Protein AF-A0A519D6L0-F1 (afdb_monomer_lite)

Sequence (117 aa):
MSERLSVPPSFSKSAEKLGWSVLNYRIQANSIQLIQDDYRITFWMDEDDQKMWDLHRYSSEGWHLVHRMFHPGTSRLDWVLKTSHQVMKTLSGENDTSANNKAPVKSASKRRAKKSR

Structure (mmCIF, N/CA/C/O backbone):
data_AF-A0A519D6L0-F1
#
_entry.id   AF-A0A519D6L0-F1
#
loop_
_atom_site.group_PDB
_atom_site.id
_atom_site.type_symbol
_atom_site.label_atom_id
_atom_site.label_alt_id
_atom_site.label_comp_id
_atom_site.label_asym_id
_atom_site.label_entity_id
_atom_site.label_seq_id
_atom_site.pdbx_PDB_ins_code
_atom_site.Cartn_x
_atom_site.Cartn_y
_atom_site.Cartn_z
_atom_site.occupancy
_atom_site.B_iso_or_equiv
_atom_site.auth_seq_id
_atom_site.auth_comp_id
_atom_site.auth_asym_id
_atom_site.auth_atom_id
_atom_site.pdbx_PDB_model_num
ATOM 1 N N . MET A 1 1 ? 19.180 -5.974 -13.803 1.00 38.56 1 MET A N 1
ATOM 2 C CA . MET A 1 1 ? 19.497 -5.947 -12.360 1.00 38.56 1 MET A CA 1
ATOM 3 C C . MET A 1 1 ? 18.190 -5.666 -11.649 1.00 38.56 1 MET A C 1
ATOM 5 O O . MET A 1 1 ? 17.681 -4.570 -11.811 1.00 38.56 1 MET A O 1
ATOM 9 N N . SER A 1 2 ? 17.593 -6.651 -10.980 1.00 43.41 2 SER A N 1
ATOM 10 C CA . SER A 1 2 ? 16.327 -6.452 -10.268 1.00 43.41 2 SER A CA 1
ATOM 11 C C . SER A 1 2 ? 16.579 -5.492 -9.108 1.00 43.41 2 SER A C 1
ATOM 13 O O . SER A 1 2 ? 17.262 -5.867 -8.152 1.00 43.41 2 SER A O 1
ATOM 15 N N . GLU A 1 3 ? 16.104 -4.246 -9.206 1.00 51.22 3 GLU A N 1
ATOM 16 C CA . GLU A 1 3 ? 16.047 -3.352 -8.051 1.00 51.22 3 GLU A CA 1
ATOM 17 C C . GLU A 1 3 ? 15.276 -4.099 -6.964 1.00 51.22 3 GLU A C 1
ATOM 19 O O . GLU A 1 3 ? 14.068 -4.308 -7.069 1.00 51.22 3 GLU A O 1
ATOM 24 N N . ARG A 1 4 ? 15.985 -4.573 -5.935 1.00 55.78 4 ARG A N 1
ATOM 25 C CA . ARG A 1 4 ? 15.336 -5.161 -4.770 1.00 55.78 4 ARG A CA 1
ATOM 26 C C . ARG A 1 4 ? 14.409 -4.089 -4.221 1.00 55.78 4 ARG A C 1
ATOM 28 O O . ARG A 1 4 ? 14.880 -3.043 -3.767 1.00 55.78 4 ARG A O 1
ATOM 35 N N . LEU A 1 5 ? 13.109 -4.369 -4.270 1.00 60.69 5 LEU A N 1
ATOM 36 C CA . LEU A 1 5 ? 12.100 -3.644 -3.518 1.00 60.69 5 LEU A CA 1
ATOM 37 C C . LEU A 1 5 ? 12.622 -3.527 -2.088 1.00 60.69 5 LEU A C 1
ATOM 39 O O . LEU A 1 5 ? 12.748 -4.513 -1.364 1.00 60.69 5 LEU A O 1
ATOM 43 N N . SER A 1 6 ? 13.045 -2.322 -1.732 1.00 59.91 6 SER A N 1
ATOM 44 C CA . SER A 1 6 ? 13.640 -2.016 -0.445 1.00 59.91 6 SER A CA 1
ATOM 45 C C . SER A 1 6 ? 12.821 -0.909 0.175 1.00 59.91 6 SER A C 1
ATOM 47 O O . SER A 1 6 ? 12.512 0.098 -0.462 1.00 59.91 6 SER A O 1
ATOM 49 N N . VAL A 1 7 ? 12.435 -1.128 1.426 1.00 64.12 7 VAL A N 1
ATOM 50 C CA . VAL A 1 7 ? 11.805 -0.096 2.234 1.00 64.12 7 VAL A CA 1
ATOM 51 C C . VAL A 1 7 ? 12.890 0.913 2.597 1.00 64.12 7 VAL A C 1
ATOM 53 O O . VAL A 1 7 ? 13.863 0.534 3.255 1.00 64.12 7 VAL A O 1
ATOM 56 N N . PRO A 1 8 ? 12.774 2.191 2.209 1.00 64.06 8 PRO A N 1
ATOM 57 C CA . PRO A 1 8 ? 13.704 3.206 2.660 1.00 64.06 8 PRO A CA 1
ATOM 58 C C . PRO A 1 8 ? 13.634 3.332 4.188 1.00 64.06 8 PRO A C 1
ATOM 60 O O . PRO A 1 8 ? 12.535 3.341 4.745 1.00 64.06 8 PRO A O 1
ATOM 63 N N . PRO A 1 9 ? 14.767 3.508 4.887 1.00 64.69 9 PRO A N 1
ATOM 64 C CA . PRO A 1 9 ? 14.793 3.628 6.348 1.00 64.69 9 PRO A CA 1
ATOM 65 C C . PRO A 1 9 ? 13.895 4.740 6.915 1.00 64.69 9 PRO A C 1
ATOM 67 O O . PRO A 1 9 ? 13.464 4.673 8.065 1.00 64.69 9 PRO A O 1
ATOM 70 N N . SER A 1 10 ? 13.606 5.774 6.118 1.00 66.75 10 SER A N 1
ATOM 71 C CA . SER A 1 10 ? 12.664 6.840 6.472 1.00 66.75 10 SER A CA 1
ATOM 72 C C . SER A 1 10 ? 11.231 6.331 6.635 1.00 66.75 10 SER A C 1
ATOM 74 O O . SER A 1 10 ? 10.537 6.777 7.543 1.00 66.75 10 SER A O 1
ATOM 76 N N . PHE A 1 11 ? 10.809 5.366 5.815 1.00 71.00 11 PHE A N 1
ATOM 77 C CA . PHE A 1 11 ? 9.463 4.804 5.867 1.00 71.00 11 PHE A CA 1
ATOM 78 C C . PHE A 1 11 ? 9.242 3.981 7.132 1.00 71.00 11 PHE A C 1
ATOM 80 O O . PHE A 1 11 ? 8.219 4.150 7.784 1.00 71.00 11 PHE A O 1
ATOM 87 N N . SER A 1 12 ? 10.221 3.165 7.536 1.00 71.38 12 SER A N 1
ATOM 88 C CA . SER A 1 12 ? 10.146 2.407 8.790 1.00 71.38 12 SER A CA 1
ATOM 89 C C . SER A 1 12 ? 9.926 3.330 9.990 1.00 71.38 12 SER A C 1
ATOM 91 O O . SER A 1 12 ? 9.030 3.093 10.790 1.00 71.38 12 SER A O 1
ATOM 93 N N . LYS A 1 13 ? 10.651 4.454 10.061 1.00 74.00 13 LYS A N 1
ATOM 94 C CA . LYS A 1 13 ? 10.470 5.450 11.133 1.00 74.00 13 LYS A CA 1
ATOM 95 C C . LYS A 1 13 ? 9.088 6.106 11.110 1.00 74.00 13 LYS A C 1
ATOM 97 O O . LYS A 1 13 ? 8.527 6.403 12.162 1.00 74.00 13 LYS A O 1
ATOM 102 N N . SER A 1 14 ? 8.549 6.387 9.927 1.00 74.62 14 SER A N 1
ATOM 103 C CA . SER A 1 14 ? 7.206 6.962 9.791 1.00 74.62 14 SER A CA 1
ATOM 104 C C . SER A 1 14 ? 6.107 5.956 10.111 1.00 74.62 14 SER A C 1
ATOM 106 O O . SER A 1 14 ? 5.088 6.345 10.677 1.00 74.62 14 SER A O 1
ATOM 108 N N . ALA A 1 15 ? 6.328 4.679 9.800 1.00 74.88 15 ALA A N 1
ATOM 109 C CA . ALA A 1 15 ? 5.452 3.580 10.173 1.00 74.88 15 ALA A CA 1
ATOM 110 C C . ALA A 1 15 ? 5.352 3.495 11.705 1.00 74.88 15 ALA A C 1
ATOM 112 O O . ALA A 1 15 ? 4.249 3.615 12.232 1.00 74.88 15 ALA A O 1
ATOM 113 N N . GLU A 1 16 ? 6.485 3.463 12.421 1.00 77.69 16 GLU A N 1
ATOM 114 C CA . GLU A 1 16 ? 6.511 3.444 13.898 1.00 77.69 16 GLU A CA 1
ATOM 115 C C . GLU A 1 16 ? 5.759 4.628 14.508 1.00 77.69 16 GLU A C 1
ATOM 117 O O . GLU A 1 16 ? 4.958 4.454 15.425 1.00 77.69 16 GLU A O 1
ATOM 122 N N . LYS A 1 17 ? 5.957 5.838 13.969 1.00 77.12 17 LYS A N 1
ATOM 123 C CA . LYS A 1 17 ? 5.250 7.046 14.434 1.00 77.12 17 LYS A CA 1
ATOM 124 C C . LYS A 1 17 ? 3.735 6.967 14.278 1.00 77.12 17 LYS A C 1
ATOM 126 O O . LYS A 1 17 ? 3.020 7.620 15.031 1.00 77.12 17 LYS A O 1
ATOM 131 N N . LEU A 1 18 ? 3.258 6.233 13.279 1.00 72.69 18 LEU A N 1
ATOM 132 C CA . LEU A 1 18 ? 1.836 6.030 13.009 1.00 72.69 18 LEU A CA 1
ATOM 133 C C . LEU A 1 18 ? 1.297 4.762 13.681 1.00 72.69 18 LEU A C 1
ATOM 135 O O . LEU A 1 18 ? 0.187 4.343 13.372 1.00 72.69 18 LEU A O 1
ATOM 139 N N . GLY A 1 19 ? 2.069 4.161 14.591 1.00 72.69 19 GLY A N 1
ATOM 140 C CA . GLY A 1 19 ? 1.673 2.974 15.342 1.00 72.69 19 GLY A CA 1
ATOM 141 C C . GLY A 1 19 ? 1.935 1.657 14.617 1.00 72.69 19 GLY A C 1
ATOM 142 O O . GLY A 1 19 ? 1.586 0.611 15.156 1.00 72.69 19 GLY A O 1
ATOM 143 N N . TRP A 1 20 ? 2.568 1.679 13.441 1.00 74.88 20 TRP A N 1
ATOM 144 C CA . TRP A 1 20 ? 2.930 0.472 12.705 1.00 74.88 20 TRP A CA 1
ATOM 145 C C . TRP A 1 20 ? 4.235 -0.126 13.202 1.00 74.88 20 TRP A C 1
ATOM 147 O O . TRP A 1 20 ? 5.282 0.518 13.196 1.00 74.88 20 TRP A O 1
ATOM 157 N N . SER A 1 21 ? 4.187 -1.400 13.588 1.00 70.81 21 SER A N 1
ATOM 158 C CA . SER A 1 21 ? 5.383 -2.122 14.008 1.00 70.81 21 SER A CA 1
ATOM 159 C C . SER A 1 21 ? 6.242 -2.502 12.803 1.00 70.81 21 SER A C 1
ATOM 161 O O . SER A 1 21 ? 5.824 -3.260 11.926 1.00 70.81 21 SER A O 1
ATOM 163 N N . VAL A 1 22 ? 7.489 -2.028 12.792 1.00 63.28 22 VAL A N 1
ATOM 164 C CA . VAL A 1 22 ? 8.509 -2.363 11.777 1.00 63.28 22 VAL A CA 1
ATOM 165 C C . VAL A 1 22 ? 8.892 -3.846 11.822 1.00 63.28 22 VAL A C 1
ATOM 167 O O . VAL A 1 22 ? 9.441 -4.379 10.865 1.00 63.28 22 VAL A O 1
ATOM 170 N N . LEU A 1 23 ? 8.544 -4.566 12.889 1.00 62.62 23 LEU A N 1
ATOM 171 C CA . LEU A 1 23 ? 8.728 -6.018 12.954 1.00 62.62 23 LEU A CA 1
ATOM 172 C C . LEU A 1 23 ? 7.766 -6.785 12.032 1.00 62.62 23 LEU A C 1
ATOM 1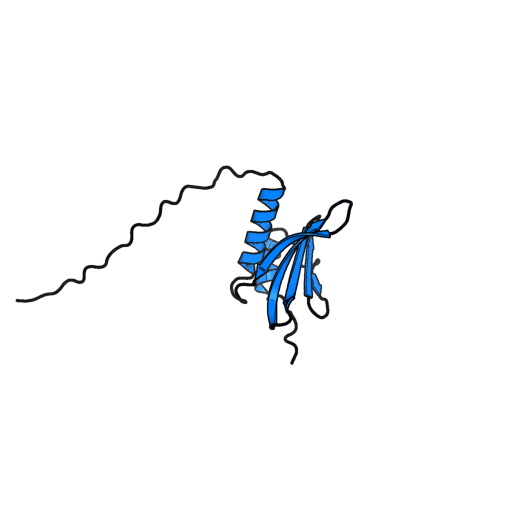74 O O . LEU A 1 23 ? 7.987 -7.963 11.768 1.00 62.62 23 LEU A O 1
ATOM 178 N N . ASN A 1 24 ? 6.738 -6.122 11.495 1.00 72.75 24 ASN A N 1
ATOM 179 C CA . ASN A 1 24 ? 5.732 -6.756 10.649 1.00 72.75 24 ASN A CA 1
ATOM 180 C C . ASN A 1 24 ? 6.010 -6.628 9.142 1.00 72.75 24 ASN A C 1
ATOM 182 O O . ASN A 1 24 ? 5.127 -6.932 8.331 1.00 72.75 24 ASN A O 1
ATOM 186 N N . TYR A 1 25 ? 7.212 -6.195 8.741 1.00 75.69 25 TYR A N 1
ATOM 187 C CA . TYR A 1 25 ? 7.601 -6.261 7.334 1.00 75.69 25 TYR A CA 1
ATOM 188 C C . TYR A 1 25 ? 7.839 -7.708 6.903 1.00 75.69 25 TYR A C 1
ATOM 190 O O . TYR A 1 25 ? 8.669 -8.420 7.466 1.00 75.69 25 TYR A O 1
ATOM 198 N N . ARG A 1 26 ? 7.163 -8.127 5.835 1.00 77.69 26 ARG A N 1
ATOM 199 C CA . ARG A 1 26 ? 7.451 -9.363 5.107 1.00 77.69 26 ARG A CA 1
ATOM 200 C C . ARG A 1 26 ? 7.981 -9.012 3.727 1.00 77.69 26 ARG A C 1
ATOM 202 O O . ARG A 1 26 ? 7.279 -8.398 2.929 1.00 77.69 26 ARG A O 1
ATOM 209 N N . ILE A 1 27 ? 9.217 -9.410 3.449 1.00 77.75 27 ILE A N 1
ATOM 210 C CA . ILE A 1 27 ? 9.847 -9.224 2.141 1.00 77.75 27 ILE A CA 1
ATOM 211 C C . ILE A 1 27 ? 9.602 -10.492 1.319 1.00 77.75 27 ILE A C 1
ATOM 213 O O . ILE A 1 27 ? 9.999 -11.584 1.720 1.00 77.75 27 ILE A O 1
ATOM 217 N N . GLN A 1 28 ? 8.935 -10.344 0.181 1.00 75.81 28 GLN A N 1
ATOM 218 C CA . GLN A 1 28 ? 8.764 -11.375 -0.839 1.00 75.81 28 GLN A CA 1
ATOM 219 C C . GLN A 1 28 ? 9.605 -11.029 -2.075 1.00 75.81 28 GLN A C 1
ATOM 221 O O . GLN A 1 28 ? 10.154 -9.935 -2.175 1.00 75.81 28 GLN A O 1
ATOM 226 N N . ALA A 1 29 ? 9.701 -11.957 -3.032 1.00 71.88 29 ALA A N 1
ATOM 227 C CA . ALA A 1 29 ? 10.528 -11.782 -4.230 1.00 71.88 29 ALA A CA 1
ATOM 228 C C . ALA A 1 29 ? 10.209 -10.483 -4.999 1.00 71.88 29 ALA A C 1
ATOM 230 O O . ALA A 1 29 ? 11.130 -9.761 -5.370 1.00 71.88 29 ALA A O 1
ATOM 231 N N . ASN A 1 30 ? 8.918 -10.159 -5.147 1.00 76.12 30 ASN A N 1
ATOM 232 C CA . ASN A 1 30 ? 8.429 -9.010 -5.922 1.00 76.12 30 ASN A CA 1
ATOM 233 C C . ASN A 1 30 ? 7.495 -8.096 -5.116 1.00 76.12 30 ASN A C 1
ATOM 235 O O . ASN A 1 30 ? 6.789 -7.266 -5.688 1.00 76.12 30 ASN A O 1
ATOM 239 N N . SER A 1 31 ? 7.443 -8.258 -3.792 1.00 81.56 31 SER A N 1
ATOM 240 C CA . SER A 1 31 ? 6.622 -7.391 -2.955 1.00 81.56 31 SER A CA 1
ATOM 241 C C . SER A 1 31 ? 7.188 -7.218 -1.554 1.00 81.56 31 SER A C 1
ATOM 243 O O . SER A 1 31 ? 7.894 -8.080 -1.036 1.00 81.56 31 SER A O 1
ATOM 245 N N . ILE A 1 32 ? 6.863 -6.098 -0.922 1.00 83.69 32 ILE A N 1
ATOM 246 C CA . ILE A 1 32 ? 7.057 -5.892 0.508 1.00 83.69 32 ILE A CA 1
ATOM 247 C C . ILE A 1 32 ? 5.688 -5.694 1.131 1.00 83.69 32 ILE A C 1
ATOM 249 O O . ILE A 1 32 ? 4.917 -4.851 0.686 1.00 83.69 32 ILE A O 1
ATOM 253 N N . GLN A 1 33 ? 5.395 -6.437 2.184 1.00 86.69 33 GLN A N 1
ATOM 254 C CA . GLN A 1 33 ? 4.138 -6.335 2.906 1.00 86.69 33 GLN A CA 1
ATOM 255 C C . GLN A 1 33 ? 4.394 -5.790 4.301 1.00 86.69 33 GLN A C 1
ATOM 257 O O . GLN A 1 33 ? 5.332 -6.214 4.965 1.00 86.69 33 GLN A O 1
ATOM 262 N N . LEU A 1 34 ? 3.542 -4.880 4.748 1.00 85.94 34 LEU A N 1
ATOM 263 C CA . LEU A 1 34 ? 3.462 -4.413 6.119 1.00 85.94 34 LEU A CA 1
ATOM 264 C C . LEU A 1 34 ? 2.069 -4.771 6.634 1.00 85.94 34 LEU A C 1
ATOM 266 O O . LEU A 1 34 ? 1.072 -4.300 6.091 1.00 85.94 34 LEU A O 1
ATOM 270 N N . ILE A 1 35 ? 2.008 -5.646 7.634 1.00 85.75 35 ILE A N 1
ATOM 271 C CA . ILE A 1 35 ? 0.750 -6.173 8.176 1.00 85.75 35 ILE A CA 1
ATOM 272 C C . ILE A 1 35 ? 0.564 -5.645 9.596 1.00 85.75 35 ILE A C 1
ATOM 274 O O . ILE A 1 35 ? 1.492 -5.681 10.399 1.00 85.75 35 ILE A O 1
ATOM 278 N N . GLN A 1 36 ? -0.626 -5.174 9.928 1.00 82.94 36 GLN A N 1
ATOM 279 C CA . GLN A 1 36 ? -0.978 -4.799 11.289 1.00 82.94 36 GLN A CA 1
ATOM 280 C C . GLN A 1 36 ? -2.473 -4.972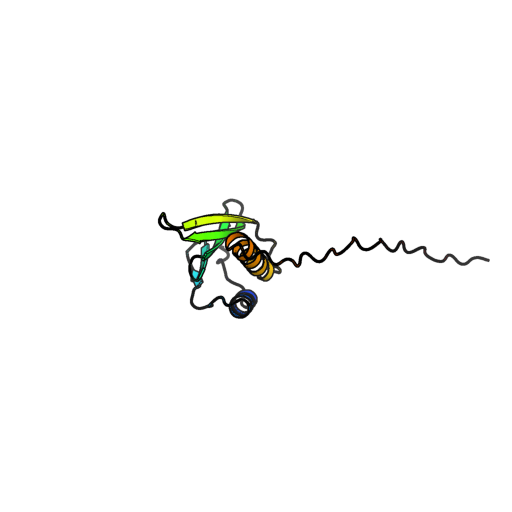 11.497 1.00 82.94 36 GLN A C 1
ATOM 282 O O . GLN A 1 36 ? -3.259 -4.455 10.707 1.00 82.94 36 GLN A O 1
ATOM 287 N N . ASP A 1 37 ? -2.837 -5.663 12.576 1.00 84.50 37 ASP A N 1
ATOM 288 C CA . ASP A 1 37 ? -4.223 -5.968 12.922 1.00 84.50 37 ASP A CA 1
ATOM 289 C C . ASP A 1 37 ? -4.961 -6.551 11.701 1.00 84.50 37 ASP A C 1
ATOM 291 O O . ASP A 1 37 ? -4.483 -7.503 11.077 1.00 84.50 37 ASP A O 1
ATOM 295 N N . ASP A 1 38 ? -6.072 -5.929 11.309 1.00 88.69 38 ASP A N 1
ATOM 296 C CA . ASP A 1 38 ? -6.874 -6.322 10.153 1.00 88.69 38 ASP A CA 1
ATOM 297 C C . ASP A 1 38 ? -6.436 -5.635 8.851 1.00 88.69 38 ASP A C 1
ATOM 299 O O . ASP A 1 38 ? -7.173 -5.661 7.869 1.00 88.69 38 ASP A O 1
ATOM 303 N N . TYR A 1 39 ? -5.269 -4.992 8.795 1.00 88.81 39 TYR A N 1
ATOM 304 C CA . TYR A 1 39 ? -4.818 -4.237 7.626 1.00 88.81 39 TYR A CA 1
ATOM 305 C C . TYR A 1 39 ? -3.467 -4.714 7.094 1.00 88.81 39 TYR A C 1
ATOM 307 O O . TYR A 1 39 ? -2.563 -5.119 7.825 1.00 88.81 39 TYR A O 1
ATOM 315 N N . ARG A 1 40 ? -3.311 -4.644 5.771 1.00 89.75 40 ARG A N 1
ATOM 316 C CA . ARG A 1 40 ? -2.064 -4.992 5.084 1.00 89.75 40 ARG A CA 1
ATOM 317 C C . ARG A 1 40 ? -1.769 -4.018 3.959 1.00 89.75 40 ARG A C 1
ATOM 319 O O . ARG A 1 40 ? -2.516 -3.944 2.988 1.00 89.75 40 ARG A O 1
ATOM 326 N N . ILE A 1 41 ? -0.623 -3.359 4.040 1.00 88.31 41 ILE A N 1
ATOM 327 C CA . ILE A 1 41 ? -0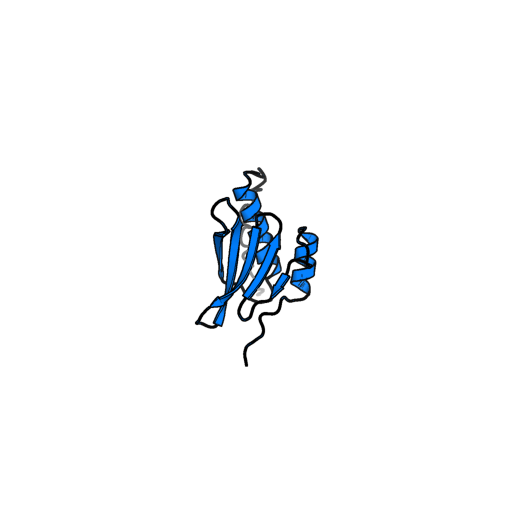.064 -2.547 2.961 1.00 88.31 41 ILE A CA 1
ATOM 328 C C . ILE A 1 41 ? 0.903 -3.423 2.167 1.00 88.31 41 ILE A C 1
ATOM 330 O O . ILE A 1 41 ? 1.787 -4.045 2.746 1.00 88.31 41 ILE A O 1
ATOM 334 N N . THR A 1 42 ? 0.738 -3.507 0.852 1.00 88.25 42 THR A N 1
ATOM 335 C CA . THR A 1 42 ? 1.620 -4.271 -0.042 1.00 88.25 42 THR A CA 1
ATOM 336 C C . THR A 1 42 ? 2.233 -3.337 -1.066 1.00 88.25 42 THR A C 1
ATOM 338 O O . THR A 1 42 ? 1.509 -2.738 -1.846 1.00 88.25 42 THR A O 1
ATOM 341 N N . PHE A 1 43 ? 3.554 -3.239 -1.081 1.00 84.94 43 PHE A N 1
ATOM 342 C CA . PHE A 1 43 ? 4.345 -2.583 -2.114 1.00 84.94 43 PHE A CA 1
ATOM 343 C C . PHE A 1 43 ? 4.763 -3.624 -3.135 1.00 84.94 43 PHE A C 1
ATOM 345 O O . PHE A 1 43 ? 5.307 -4.653 -2.749 1.00 84.94 43 PHE A O 1
ATOM 352 N N . TRP A 1 44 ? 4.539 -3.374 -4.413 1.00 86.31 44 TRP A N 1
ATOM 353 C CA . TRP A 1 44 ? 4.903 -4.296 -5.486 1.00 86.31 44 TRP A CA 1
ATOM 354 C C . TRP A 1 44 ? 5.294 -3.506 -6.738 1.00 86.31 44 TRP A C 1
ATOM 356 O O . TRP A 1 44 ? 5.078 -2.295 -6.788 1.00 86.31 44 TRP A O 1
ATOM 366 N N . MET A 1 45 ? 5.935 -4.155 -7.706 1.00 83.88 45 MET A N 1
ATOM 367 C CA . MET A 1 45 ? 6.167 -3.572 -9.033 1.00 83.88 45 MET A CA 1
ATOM 368 C C . MET A 1 45 ? 5.291 -4.291 -10.048 1.00 83.88 45 MET A C 1
ATOM 370 O O . MET A 1 45 ? 5.180 -5.517 -9.972 1.00 83.88 45 MET A O 1
ATOM 374 N N . ASP A 1 46 ? 4.651 -3.540 -10.938 1.00 85.31 46 ASP A N 1
ATOM 375 C CA . ASP A 1 46 ? 3.902 -4.115 -12.051 1.00 85.31 46 ASP A CA 1
ATOM 376 C C . ASP A 1 46 ? 4.817 -4.531 -13.215 1.00 85.31 46 ASP A C 1
ATOM 378 O O . ASP A 1 46 ? 6.044 -4.479 -13.116 1.00 85.31 46 ASP A O 1
ATOM 382 N N . GLU A 1 47 ? 4.206 -4.996 -14.304 1.00 84.50 47 GLU A N 1
ATOM 383 C CA . GLU A 1 47 ? 4.912 -5.462 -15.503 1.00 84.50 47 GLU A CA 1
ATOM 384 C C . GLU A 1 47 ? 5.639 -4.335 -16.260 1.00 84.50 47 GLU A C 1
ATOM 386 O O . GLU A 1 47 ? 6.595 -4.612 -16.982 1.00 84.50 47 GLU A O 1
ATOM 391 N N . ASP A 1 48 ? 5.241 -3.078 -16.045 1.00 84.12 48 ASP A N 1
ATOM 392 C CA . ASP A 1 48 ? 5.827 -1.868 -16.632 1.00 84.12 48 ASP A CA 1
ATOM 393 C C . ASP A 1 48 ? 6.882 -1.221 -15.702 1.00 84.12 48 ASP A C 1
ATOM 395 O O . ASP A 1 48 ? 7.206 -0.036 -15.838 1.00 84.12 48 ASP A O 1
ATOM 399 N N . ASP A 1 49 ? 7.404 -1.974 -14.723 1.00 78.88 49 ASP A N 1
ATOM 400 C CA . ASP A 1 49 ? 8.312 -1.503 -13.665 1.00 78.88 49 ASP A CA 1
ATOM 401 C C . ASP A 1 49 ? 7.729 -0.349 -12.817 1.00 78.88 49 ASP A C 1
ATOM 403 O O . ASP A 1 49 ? 8.449 0.414 -12.151 1.00 78.88 49 ASP A O 1
ATOM 407 N N . GLN A 1 50 ? 6.402 -0.208 -12.787 1.00 81.69 50 GLN A N 1
ATOM 408 C CA . GLN A 1 50 ? 5.737 0.803 -11.981 1.00 81.69 50 GLN A CA 1
ATOM 409 C C . GLN A 1 50 ? 5.634 0.339 -10.540 1.00 81.69 50 GLN A C 1
ATOM 411 O O . GLN A 1 50 ? 5.109 -0.726 -10.223 1.00 81.69 50 GLN A O 1
ATOM 416 N N . LYS A 1 51 ? 6.101 1.185 -9.623 1.00 82.00 51 LYS A N 1
ATOM 417 C CA . LYS A 1 51 ? 5.935 0.950 -8.190 1.00 82.00 51 LYS A CA 1
ATOM 418 C C . LYS A 1 51 ? 4.462 1.170 -7.849 1.00 82.00 51 LYS A C 1
ATOM 420 O O . LYS A 1 51 ? 3.918 2.252 -8.059 1.00 82.00 51 LYS A O 1
ATOM 425 N N . MET A 1 52 ? 3.836 0.151 -7.291 1.00 86.56 52 MET A N 1
ATOM 426 C CA . MET A 1 52 ? 2.432 0.123 -6.909 1.00 86.56 52 MET A CA 1
ATOM 427 C C . MET A 1 52 ? 2.310 -0.129 -5.414 1.00 86.56 52 MET A C 1
ATOM 429 O O . MET A 1 52 ? 3.205 -0.700 -4.777 1.00 86.56 52 MET A O 1
ATOM 433 N N . TRP A 1 53 ? 1.191 0.304 -4.841 1.00 87.62 53 TRP A N 1
ATOM 434 C CA . TRP A 1 53 ? 0.841 -0.088 -3.491 1.00 87.62 53 TRP A CA 1
ATOM 435 C C . TRP A 1 53 ? -0.646 -0.387 -3.338 1.00 87.62 53 TRP A C 1
ATOM 437 O O . TRP A 1 53 ? -1.508 0.307 -3.882 1.00 87.62 53 TRP A O 1
ATOM 447 N N . ASP A 1 54 ? -0.915 -1.412 -2.538 1.00 91.00 54 ASP A N 1
ATOM 448 C CA . ASP A 1 54 ? -2.249 -1.903 -2.240 1.00 91.00 54 ASP A CA 1
ATOM 449 C C . ASP A 1 54 ? -2.493 -1.867 -0.730 1.00 91.00 54 ASP A C 1
ATOM 451 O O . ASP A 1 54 ? -1.682 -2.374 0.047 1.00 91.00 54 ASP A O 1
ATOM 455 N N . LEU A 1 55 ? -3.638 -1.334 -0.311 1.00 90.44 55 LEU A N 1
ATOM 456 C CA . LEU A 1 55 ? -4.186 -1.521 1.027 1.00 90.44 55 LEU A CA 1
ATOM 457 C C . LEU A 1 55 ? -5.211 -2.645 0.987 1.00 90.44 55 LEU A C 1
ATOM 459 O O . LEU A 1 55 ? -6.185 -2.583 0.234 1.00 90.44 55 LEU A O 1
ATOM 463 N N . HIS A 1 56 ? -5.024 -3.630 1.850 1.00 92.88 56 HIS A N 1
ATOM 464 C CA . HIS A 1 56 ? -5.988 -4.685 2.084 1.00 92.88 56 HIS A CA 1
ATOM 465 C C . HIS A 1 56 ? -6.554 -4.591 3.494 1.00 92.88 56 HIS A C 1
ATOM 467 O O . HIS A 1 56 ? -5.847 -4.187 4.419 1.00 92.88 56 HIS A O 1
ATOM 473 N N . ARG A 1 57 ? -7.802 -5.031 3.646 1.00 90.94 57 ARG A N 1
ATOM 474 C CA . ARG A 1 57 ? -8.450 -5.272 4.934 1.00 90.94 57 ARG A CA 1
ATOM 475 C C . ARG A 1 57 ? -8.796 -6.752 5.058 1.00 90.94 57 ARG A C 1
ATOM 477 O O . ARG A 1 57 ? -9.270 -7.351 4.093 1.00 90.94 57 ARG A O 1
ATOM 484 N N . TYR A 1 58 ? -8.533 -7.336 6.214 1.00 90.06 58 TYR A N 1
ATOM 485 C CA . TYR A 1 58 ? -8.896 -8.702 6.543 1.00 90.06 58 TYR A CA 1
ATOM 486 C C . TYR A 1 58 ? -10.371 -8.770 6.951 1.00 90.06 58 TYR A C 1
ATOM 488 O O . TYR A 1 58 ? -10.881 -7.895 7.651 1.00 90.06 58 TYR A O 1
ATOM 496 N N . SER A 1 59 ? -11.063 -9.800 6.477 1.00 88.25 59 SER A N 1
ATOM 497 C CA . SER A 1 59 ? -12.430 -10.151 6.853 1.00 88.25 59 SER A CA 1
ATOM 498 C C . SER A 1 59 ? -12.532 -11.668 7.066 1.00 88.25 59 SER A C 1
ATOM 500 O O . SER A 1 59 ? -11.560 -12.399 6.863 1.00 88.25 59 SER A O 1
ATOM 502 N N . SER A 1 60 ? -13.720 -12.161 7.428 1.00 87.81 60 SER A N 1
ATOM 503 C CA . SER A 1 60 ? -14.007 -13.599 7.527 1.00 87.81 60 SER A CA 1
ATOM 504 C C . SER A 1 60 ? -13.730 -14.381 6.237 1.00 87.81 60 SER A C 1
ATOM 506 O O . SER A 1 60 ? -13.492 -15.584 6.299 1.00 87.81 60 SER A O 1
ATOM 508 N N . GLU A 1 61 ? -13.744 -13.716 5.081 1.00 89.56 61 GLU A N 1
ATOM 509 C CA . GLU A 1 61 ? -13.475 -14.319 3.768 1.00 89.56 61 GLU A CA 1
ATOM 510 C C . GLU A 1 61 ? -12.007 -14.168 3.324 1.00 89.56 61 GLU A C 1
ATOM 512 O O . GLU A 1 61 ? -11.609 -14.689 2.282 1.00 89.56 61 GLU A O 1
ATOM 517 N N . GLY A 1 62 ? -11.175 -13.488 4.122 1.00 90.50 62 GLY A N 1
ATOM 518 C CA . GLY A 1 62 ? -9.754 -13.287 3.856 1.00 90.50 62 GLY A CA 1
ATOM 519 C C . GLY A 1 62 ? -9.375 -11.831 3.589 1.00 90.50 62 GLY A C 1
ATOM 520 O O . GLY A 1 62 ? -9.958 -10.898 4.131 1.00 90.50 62 GLY A O 1
ATOM 521 N N . TRP A 1 63 ? -8.321 -11.623 2.795 1.00 90.56 63 TRP A N 1
ATOM 522 C CA . TRP A 1 63 ? -7.805 -10.287 2.485 1.00 90.56 63 TRP A CA 1
ATOM 523 C C . TRP A 1 63 ? -8.535 -9.674 1.291 1.00 90.56 63 TRP A C 1
ATOM 525 O O . TRP A 1 63 ? -8.432 -10.187 0.179 1.00 90.56 63 TRP A O 1
ATOM 535 N N . HIS A 1 64 ? -9.169 -8.523 1.493 1.00 91.06 64 HIS A N 1
ATOM 536 C CA . HIS A 1 64 ? -9.864 -7.782 0.442 1.00 91.06 64 HIS A CA 1
ATOM 537 C C . HIS A 1 64 ? -9.098 -6.521 0.078 1.00 91.06 64 HIS A C 1
ATOM 539 O O . HIS A 1 64 ? -8.664 -5.785 0.965 1.00 91.06 64 HIS A O 1
ATOM 545 N N . LEU A 1 65 ? -8.945 -6.259 -1.220 1.00 92.31 65 LEU A N 1
ATOM 546 C CA . LEU A 1 65 ? -8.359 -5.017 -1.711 1.00 92.31 65 LEU A CA 1
ATOM 547 C C . LEU A 1 65 ? -9.323 -3.861 -1.437 1.00 92.31 65 LEU A C 1
ATOM 549 O O . LEU A 1 65 ? -10.443 -3.833 -1.936 1.00 92.31 65 LEU A O 1
ATOM 553 N N . VAL A 1 66 ? -8.859 -2.903 -0.651 1.00 90.62 66 VAL A N 1
ATOM 554 C CA . VAL A 1 66 ? -9.605 -1.697 -0.286 1.00 90.62 66 VAL A CA 1
ATOM 555 C C . VAL A 1 66 ? -9.159 -0.521 -1.139 1.00 90.62 66 VAL A C 1
ATOM 557 O O . VAL A 1 66 ? -9.952 0.349 -1.494 1.00 90.62 66 VAL A O 1
ATOM 560 N N . HIS A 1 67 ? -7.866 -0.472 -1.440 1.00 88.88 67 HIS A N 1
ATOM 561 C CA . HIS A 1 67 ? -7.279 0.650 -2.137 1.00 88.88 67 HIS A CA 1
ATOM 562 C C . HIS A 1 67 ? -6.068 0.202 -2.939 1.00 88.88 67 HIS A C 1
ATOM 564 O O . HIS A 1 67 ? -5.245 -0.554 -2.435 1.00 88.88 67 HIS A O 1
ATOM 570 N N . ARG A 1 68 ? -5.945 0.703 -4.165 1.00 89.88 68 ARG A N 1
ATOM 571 C CA . ARG A 1 68 ? -4.775 0.512 -5.020 1.00 89.88 68 ARG A CA 1
ATOM 572 C C . ARG A 1 68 ? -4.395 1.844 -5.621 1.00 89.88 68 ARG A C 1
ATOM 574 O O . ARG A 1 68 ? -5.251 2.531 -6.177 1.00 89.88 68 ARG A O 1
ATOM 581 N N . MET A 1 69 ? -3.117 2.182 -5.547 1.00 84.50 69 MET A N 1
ATOM 582 C CA . MET A 1 69 ? -2.599 3.378 -6.191 1.00 84.50 69 MET A CA 1
ATOM 583 C C . MET A 1 69 ? -1.168 3.204 -6.670 1.00 84.50 69 MET A C 1
ATOM 585 O O . MET A 1 69 ? -0.379 2.426 -6.135 1.00 84.50 69 MET A O 1
ATOM 589 N N . PHE A 1 70 ? -0.832 4.023 -7.660 1.00 82.94 70 PHE A N 1
ATOM 590 C CA . PHE A 1 70 ? 0.536 4.226 -8.092 1.00 82.94 70 PHE A CA 1
ATOM 591 C C . PHE A 1 70 ? 1.371 4.851 -6.969 1.00 82.94 70 PHE A C 1
ATOM 593 O O . PHE A 1 70 ? 0.922 5.742 -6.238 1.00 82.94 70 PHE A O 1
ATOM 600 N N . HIS A 1 71 ? 2.608 4.391 -6.834 1.00 72.56 71 HIS A N 1
ATOM 601 C CA . HIS A 1 71 ? 3.568 4.914 -5.881 1.00 72.56 71 HIS A CA 1
ATOM 602 C C . HIS A 1 71 ? 4.187 6.210 -6.431 1.00 72.56 71 HIS A C 1
ATOM 604 O O . HIS A 1 71 ? 4.943 6.165 -7.399 1.00 72.56 71 HIS A O 1
ATOM 610 N N . PRO A 1 72 ? 3.991 7.379 -5.796 1.00 66.88 72 PRO A N 1
ATOM 611 C CA . PRO A 1 72 ? 4.398 8.673 -6.357 1.00 66.88 72 PRO A CA 1
ATOM 612 C C . PRO A 1 72 ? 5.915 8.969 -6.256 1.00 66.88 72 PRO A C 1
ATOM 614 O O . PRO A 1 72 ? 6.315 10.117 -6.068 1.00 66.88 72 PRO A O 1
ATOM 617 N N . GLY A 1 73 ? 6.773 7.949 -6.366 1.00 61.50 73 GLY A N 1
ATOM 618 C CA . GLY A 1 73 ? 8.226 8.043 -6.189 1.00 61.50 73 GLY A CA 1
ATOM 619 C C . GLY A 1 73 ? 8.716 7.978 -4.732 1.00 61.50 73 GLY A C 1
ATOM 620 O O . GLY A 1 73 ? 7.951 8.098 -3.774 1.00 61.50 73 GLY A O 1
ATOM 621 N N . THR A 1 74 ? 10.024 7.755 -4.565 1.00 58.94 74 THR A N 1
ATOM 622 C CA . THR A 1 74 ? 10.704 7.417 -3.293 1.00 58.94 74 THR A CA 1
ATOM 623 C C . THR A 1 74 ? 10.596 8.484 -2.199 1.00 58.94 74 THR A C 1
ATOM 625 O O . THR A 1 74 ? 10.653 8.159 -1.017 1.00 58.94 74 THR A O 1
ATOM 628 N N . SER A 1 75 ? 10.383 9.750 -2.560 1.00 57.97 75 SER A N 1
ATOM 629 C CA . SER A 1 75 ? 10.285 10.875 -1.619 1.00 57.97 75 SER A CA 1
ATOM 630 C C . SER A 1 75 ? 8.943 10.971 -0.883 1.00 57.97 75 SER A C 1
ATOM 632 O O . SER A 1 75 ? 8.778 11.836 -0.023 1.00 57.97 75 SER A O 1
ATOM 634 N N . ARG A 1 76 ? 7.969 10.111 -1.208 1.00 63.59 76 ARG A N 1
ATOM 635 C CA . ARG A 1 76 ? 6.585 10.214 -0.716 1.00 63.59 76 ARG A CA 1
ATOM 636 C C . ARG A 1 76 ? 6.052 8.936 -0.077 1.00 63.59 76 ARG A C 1
ATOM 638 O O . ARG A 1 76 ? 4.849 8.775 0.069 1.00 63.59 76 ARG A O 1
ATOM 645 N N . LEU A 1 77 ? 6.919 8.042 0.370 1.00 68.38 77 LEU A N 1
ATOM 646 C CA . LEU A 1 77 ? 6.484 6.840 1.082 1.00 68.38 77 LEU A CA 1
ATOM 647 C C . LEU A 1 77 ? 5.721 7.150 2.385 1.00 68.38 77 LEU A C 1
ATOM 649 O O . LEU A 1 77 ? 4.737 6.488 2.699 1.00 68.38 77 LEU A O 1
ATOM 653 N N . ASP A 1 78 ? 6.050 8.250 3.064 1.00 73.31 78 ASP A N 1
ATOM 654 C CA . ASP A 1 78 ? 5.259 8.762 4.196 1.00 73.31 78 ASP A CA 1
ATOM 655 C C . ASP A 1 78 ? 3.812 9.106 3.812 1.00 73.31 78 ASP A C 1
ATOM 657 O O . ASP A 1 78 ? 2.902 9.028 4.638 1.00 73.31 78 ASP A O 1
ATOM 661 N N . TRP A 1 79 ? 3.586 9.513 2.561 1.00 75.94 79 TRP A N 1
ATOM 662 C CA . TRP A 1 79 ? 2.246 9.788 2.055 1.00 75.94 79 TRP A CA 1
ATOM 663 C C . TRP A 1 79 ? 1.433 8.500 1.923 1.00 75.94 79 TRP A C 1
ATOM 665 O O . TRP A 1 79 ? 0.256 8.522 2.253 1.00 75.94 79 TRP A O 1
ATOM 675 N N . VAL A 1 80 ? 2.049 7.370 1.556 1.00 78.56 80 VAL A N 1
ATOM 676 C CA . VAL A 1 80 ? 1.362 6.067 1.506 1.00 78.56 80 VAL A CA 1
ATOM 677 C C . VAL A 1 80 ? 0.809 5.683 2.879 1.00 78.56 80 VAL A C 1
ATOM 679 O O . VAL A 1 80 ? -0.354 5.296 2.979 1.00 78.56 80 VAL A O 1
ATOM 682 N N . LEU A 1 81 ? 1.589 5.859 3.951 1.00 79.62 81 LEU A N 1
ATOM 683 C CA . LEU A 1 81 ? 1.111 5.582 5.313 1.00 79.62 81 LEU A CA 1
ATOM 684 C C . LEU A 1 81 ? 0.005 6.548 5.738 1.00 79.62 81 LEU A C 1
ATOM 686 O O . LEU A 1 81 ? -1.000 6.118 6.297 1.00 79.62 81 LEU A O 1
ATOM 690 N N . LYS A 1 82 ? 0.157 7.847 5.448 1.00 81.06 82 LYS A N 1
ATOM 691 C CA . LYS A 1 82 ? -0.874 8.852 5.752 1.00 81.06 82 LYS A CA 1
ATOM 692 C C . LYS A 1 82 ? -2.181 8.563 5.021 1.00 81.06 82 LYS A C 1
ATOM 694 O O . LYS A 1 82 ? -3.234 8.612 5.649 1.00 81.06 82 LYS A O 1
ATOM 699 N N . THR A 1 83 ? -2.114 8.238 3.733 1.00 82.69 83 THR A N 1
ATOM 700 C CA . THR A 1 83 ? -3.288 7.870 2.939 1.00 82.69 83 THR A CA 1
ATOM 701 C C . THR A 1 83 ? -3.897 6.578 3.460 1.00 82.69 83 THR A C 1
ATOM 703 O O . THR A 1 83 ? -5.103 6.534 3.666 1.00 82.69 83 THR A O 1
ATOM 706 N N . SER A 1 84 ? -3.085 5.560 3.759 1.00 82.31 84 SER A N 1
ATOM 707 C CA . SER A 1 84 ? -3.576 4.314 4.362 1.00 82.31 84 SER A CA 1
ATOM 708 C C . SER A 1 84 ? -4.333 4.601 5.654 1.00 82.31 84 SER A C 1
ATOM 710 O O . SER A 1 84 ? -5.452 4.140 5.825 1.00 82.31 84 SER A O 1
ATOM 712 N N . HIS A 1 85 ? -3.778 5.441 6.528 1.00 82.69 85 HIS A N 1
ATOM 713 C CA . HIS A 1 85 ? -4.414 5.824 7.784 1.00 82.69 85 HIS A CA 1
ATOM 714 C C . HIS A 1 85 ? -5.711 6.617 7.590 1.00 82.69 85 HIS A C 1
ATOM 716 O O . HIS A 1 85 ? -6.688 6.377 8.293 1.00 82.69 85 HIS A O 1
ATOM 722 N N . GLN A 1 86 ? -5.759 7.520 6.610 1.00 83.62 86 GLN A N 1
ATOM 723 C CA . GLN A 1 86 ? -6.996 8.213 6.241 1.00 83.62 86 GLN A CA 1
ATOM 724 C C . GLN A 1 86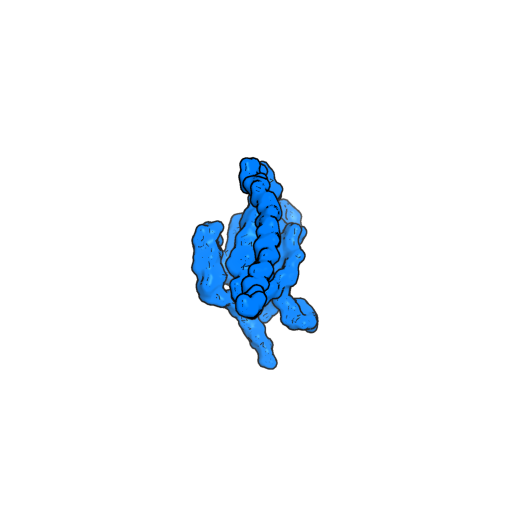 ? -8.062 7.240 5.731 1.00 83.62 86 GLN A C 1
ATOM 726 O O . GLN A 1 86 ? -9.206 7.318 6.169 1.00 83.62 86 GLN A O 1
ATOM 731 N N . VAL A 1 87 ? -7.688 6.295 4.865 1.00 84.00 87 VAL A N 1
ATOM 732 C CA . VAL A 1 87 ? -8.605 5.273 4.348 1.00 84.00 87 VAL A CA 1
ATOM 733 C C . VAL A 1 87 ? -9.112 4.381 5.486 1.00 84.00 87 VAL A C 1
ATOM 735 O O . VAL A 1 87 ? -10.317 4.168 5.604 1.00 84.00 87 VAL A O 1
ATOM 738 N N . MET A 1 88 ? -8.229 3.932 6.382 1.00 84.12 88 MET A N 1
ATOM 739 C CA . MET A 1 88 ? -8.605 3.153 7.568 1.00 84.12 88 MET A CA 1
ATOM 740 C C . MET A 1 88 ? -9.607 3.907 8.452 1.00 84.12 88 MET A C 1
ATOM 742 O O . MET A 1 88 ? -10.637 3.336 8.798 1.00 84.12 88 MET A O 1
ATOM 746 N N . LYS A 1 89 ? -9.372 5.199 8.726 1.00 82.12 89 LYS A N 1
ATOM 747 C CA . LYS A 1 89 ? -10.315 6.058 9.468 1.00 82.12 89 LYS A CA 1
ATOM 748 C C . LYS A 1 89 ? -11.681 6.178 8.790 1.00 82.12 89 LYS A C 1
ATOM 750 O O . LYS A 1 89 ? -12.714 6.070 9.442 1.00 82.12 89 LYS A O 1
ATOM 755 N N . THR A 1 90 ? -11.709 6.368 7.469 1.00 81.25 90 THR A N 1
ATOM 756 C CA . THR A 1 90 ? -12.989 6.444 6.741 1.00 81.25 90 THR A CA 1
ATOM 757 C C . THR A 1 90 ? -13.766 5.128 6.787 1.00 81.25 90 THR A C 1
ATOM 759 O O . THR A 1 90 ? -14.993 5.140 6.784 1.00 81.25 90 THR A O 1
ATOM 762 N N . LEU A 1 91 ? -13.068 3.991 6.867 1.00 77.81 91 LEU A N 1
ATOM 763 C CA . LEU A 1 91 ? -13.673 2.657 6.909 1.00 77.81 91 LEU A CA 1
ATOM 764 C C . LEU A 1 91 ? -14.056 2.198 8.316 1.00 77.81 91 LEU A C 1
ATOM 766 O O . LEU A 1 91 ? -14.916 1.325 8.442 1.00 77.81 91 LEU A O 1
ATOM 770 N N . SER A 1 92 ? -13.422 2.743 9.358 1.00 72.44 92 SER A N 1
ATOM 771 C CA . SER A 1 92 ? -13.799 2.507 10.756 1.00 72.44 92 SER A CA 1
ATOM 772 C C . SER A 1 92 ? -15.032 3.312 11.177 1.00 72.44 92 SER A C 1
ATOM 774 O O . SER A 1 92 ? -15.574 3.072 12.251 1.00 72.44 92 SER A O 1
ATOM 776 N N . GLY A 1 93 ? -15.507 4.240 10.338 1.00 62.94 93 GLY A N 1
ATOM 777 C CA . GLY A 1 93 ? -16.646 5.100 10.660 1.00 62.94 93 GLY A CA 1
ATOM 778 C C . GLY A 1 93 ? -16.309 6.212 11.658 1.00 62.94 93 GLY A C 1
ATOM 779 O O . GLY A 1 93 ? -17.212 6.927 12.095 1.00 62.94 93 GLY A O 1
ATOM 780 N N . GLU A 1 94 ? -15.027 6.409 11.987 1.00 53.38 94 GLU A N 1
ATOM 781 C CA . GLU A 1 94 ? -14.553 7.588 12.711 1.00 53.38 94 GLU A CA 1
ATOM 782 C C . GLU A 1 94 ? -14.566 8.794 11.767 1.00 53.38 94 GLU A C 1
ATOM 784 O O . GLU A 1 94 ? -13.558 9.206 11.188 1.00 53.38 94 GLU A O 1
ATOM 789 N N . ASN A 1 95 ? -15.756 9.365 11.588 1.00 44.53 95 ASN A N 1
ATOM 790 C CA . ASN A 1 95 ? -15.924 10.679 10.989 1.00 44.53 95 ASN A CA 1
ATOM 791 C C . ASN A 1 95 ? -15.300 11.730 11.918 1.00 44.53 95 ASN A C 1
ATOM 793 O O . ASN A 1 95 ? -15.977 12.313 12.762 1.00 44.53 95 ASN A O 1
ATOM 797 N N . ASP A 1 96 ? -14.010 12.009 11.737 1.00 45.12 96 ASP A N 1
ATOM 798 C CA . ASP A 1 96 ? -13.421 13.266 12.186 1.00 45.12 96 ASP A CA 1
ATOM 799 C C . ASP A 1 96 ? -14.136 14.405 11.433 1.00 45.12 96 ASP A C 1
ATOM 801 O O . ASP A 1 96 ? -13.827 14.720 10.280 1.00 45.12 96 ASP A O 1
ATOM 805 N N . THR A 1 97 ? -15.101 15.049 12.091 1.00 42.69 97 THR A N 1
ATOM 806 C CA . THR A 1 97 ? -15.696 16.349 11.734 1.00 42.69 97 THR A CA 1
ATOM 807 C C . THR A 1 97 ? -14.656 17.478 11.798 1.00 42.69 97 THR A C 1
ATOM 809 O O . THR A 1 97 ? -14.806 18.468 12.510 1.00 42.69 97 THR A O 1
ATOM 812 N N . SER A 1 98 ? -13.559 17.348 11.053 1.00 41.62 98 SER A N 1
ATOM 813 C CA . SER A 1 98 ? -12.518 18.369 10.934 1.00 41.62 98 SER A CA 1
ATOM 814 C C . SER A 1 98 ? -11.922 18.426 9.525 1.00 41.62 98 SER A C 1
ATOM 816 O O . SER A 1 98 ? -10.722 18.601 9.327 1.00 41.62 98 SER A O 1
ATOM 818 N N . ALA A 1 99 ? -12.780 18.375 8.501 1.00 45.19 99 ALA A N 1
ATOM 819 C CA . ALA A 1 99 ? -12.469 19.010 7.223 1.00 45.19 99 ALA A CA 1
ATOM 820 C C . ALA A 1 99 ? -12.622 20.531 7.392 1.00 45.19 99 ALA A C 1
ATOM 822 O O . ALA A 1 99 ? -13.621 21.145 7.027 1.00 45.19 99 ALA A O 1
ATOM 823 N N . ASN A 1 100 ? -11.612 21.126 8.026 1.00 38.75 100 ASN A N 1
ATOM 824 C CA . ASN A 1 100 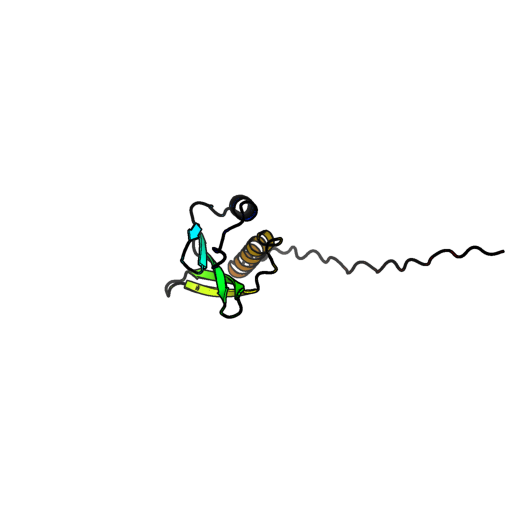? -11.394 22.560 8.078 1.00 38.75 100 ASN A CA 1
ATOM 825 C C . ASN A 1 100 ? -11.382 23.104 6.639 1.00 38.75 100 ASN A C 1
ATOM 827 O O . ASN A 1 100 ? -10.494 22.770 5.850 1.00 38.75 100 ASN A O 1
ATOM 831 N N . ASN A 1 101 ? -12.384 23.920 6.308 1.00 44.22 101 ASN A N 1
ATOM 832 C CA . ASN A 1 101 ? -12.504 24.661 5.058 1.00 44.22 101 ASN A CA 1
ATOM 833 C C . ASN A 1 101 ? -11.277 25.566 4.856 1.00 44.22 101 ASN A C 1
ATOM 835 O O . ASN A 1 101 ? -11.299 26.754 5.181 1.00 44.22 101 ASN A O 1
ATOM 839 N N . LYS A 1 102 ? -10.191 25.040 4.281 1.00 41.25 102 LYS A N 1
ATOM 840 C CA . LYS A 1 102 ? -9.145 25.884 3.698 1.00 41.25 102 LYS A CA 1
ATOM 841 C C . LYS A 1 102 ? -9.633 26.381 2.344 1.00 41.25 102 LYS A C 1
ATOM 843 O O . LYS A 1 102 ? -9.456 25.732 1.317 1.00 41.25 102 LYS A O 1
ATOM 848 N N . ALA A 1 103 ? -10.259 27.554 2.386 1.00 44.84 103 ALA A N 1
ATOM 849 C CA . ALA A 1 103 ? -10.546 28.378 1.225 1.00 44.84 103 ALA A CA 1
ATOM 850 C C . ALA A 1 103 ? -9.291 28.531 0.333 1.00 44.84 103 ALA A C 1
ATOM 852 O O . ALA A 1 103 ? -8.173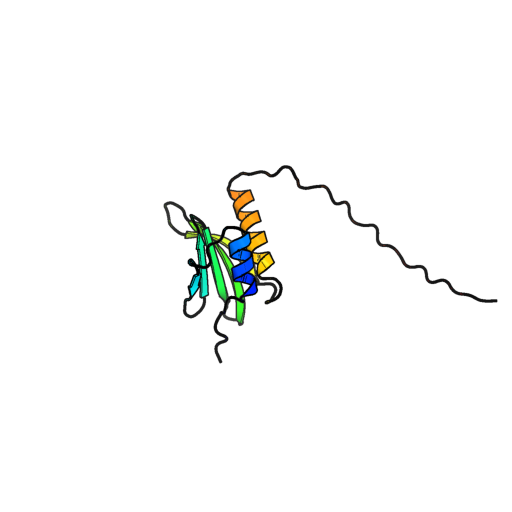 28.634 0.853 1.00 44.84 103 ALA A O 1
ATOM 853 N N . PRO A 1 104 ? -9.447 28.559 -1.002 1.00 41.81 104 PRO A N 1
ATOM 854 C CA . PRO A 1 104 ? -8.325 28.684 -1.919 1.00 41.81 104 PRO A CA 1
ATOM 855 C C . PRO A 1 104 ? -7.622 30.033 -1.735 1.00 41.81 104 PRO A C 1
ATOM 857 O O . PRO A 1 104 ? -8.234 31.103 -1.748 1.00 41.81 104 PRO A O 1
ATOM 860 N N . VAL A 1 105 ? -6.304 29.962 -1.555 1.00 43.97 105 VAL A N 1
ATOM 861 C CA . VAL A 1 105 ? -5.409 31.109 -1.412 1.00 43.97 105 VAL A CA 1
ATOM 862 C C . VAL A 1 105 ? -5.468 31.928 -2.703 1.00 43.97 105 VAL A C 1
ATOM 864 O O . VAL A 1 105 ? -5.113 31.438 -3.775 1.00 43.97 105 VAL A O 1
ATOM 867 N N . LYS A 1 106 ? -5.939 33.178 -2.610 1.00 47.16 106 LYS A N 1
ATOM 868 C CA . LYS A 1 106 ? -5.933 34.128 -3.728 1.00 47.16 106 LYS A CA 1
ATOM 869 C C . LYS A 1 106 ? -4.504 34.294 -4.249 1.00 47.16 106 LYS A C 1
ATOM 871 O O . LYS A 1 106 ? -3.595 34.667 -3.512 1.00 47.16 106 LYS A O 1
ATOM 876 N N . SER A 1 107 ? -4.349 34.023 -5.539 1.00 44.81 107 SER A N 1
ATOM 877 C CA . SER A 1 107 ? -3.128 34.192 -6.316 1.00 44.81 107 SER A CA 1
ATOM 878 C C . SER A 1 107 ? -2.633 35.640 -6.219 1.00 44.81 107 SER A C 1
ATOM 880 O O . SER A 1 107 ? -3.292 36.569 -6.685 1.00 44.81 107 SER A O 1
ATOM 882 N N . ALA A 1 108 ? -1.485 35.853 -5.576 1.00 47.75 108 ALA A N 1
ATOM 883 C CA . ALA A 1 108 ? -0.835 37.155 -5.516 1.00 47.75 108 ALA A CA 1
ATOM 884 C C . ALA A 1 108 ? -0.159 37.449 -6.867 1.00 47.75 108 ALA A C 1
ATOM 886 O O . ALA A 1 108 ? 0.991 37.072 -7.106 1.00 47.75 108 ALA A O 1
ATOM 887 N N . SER A 1 109 ? -0.871 38.129 -7.770 1.00 50.41 109 SER A N 1
ATOM 888 C CA . SER A 1 109 ? -0.286 38.669 -9.000 1.00 50.41 109 SER A CA 1
ATOM 889 C C . SER A 1 109 ? 0.720 39.776 -8.678 1.00 50.41 109 SER A C 1
ATOM 891 O O . SER A 1 109 ? 0.380 40.918 -8.373 1.00 50.41 109 SER A O 1
ATOM 893 N N . LYS A 1 110 ? 1.995 39.412 -8.793 1.00 52.06 110 LYS A N 1
ATOM 894 C CA . LYS A 1 110 ? 3.183 40.266 -8.727 1.00 52.06 110 LYS A CA 1
ATOM 895 C C . LYS A 1 110 ? 3.154 41.295 -9.876 1.00 52.06 110 LYS A C 1
ATOM 897 O O . LYS A 1 110 ? 3.603 40.997 -10.981 1.00 52.06 110 LYS A O 1
ATOM 902 N N . ARG A 1 111 ? 2.647 42.518 -9.659 1.00 52.25 111 ARG A N 1
ATOM 903 C CA . ARG A 1 111 ? 2.860 43.634 -10.608 1.00 52.25 111 ARG A CA 1
ATOM 904 C C . ARG A 1 111 ? 4.182 44.330 -10.289 1.00 52.25 111 ARG A C 1
ATOM 906 O O . ARG A 1 111 ? 4.320 45.086 -9.337 1.00 52.25 111 ARG A O 1
ATOM 913 N N . ARG A 1 112 ? 5.162 43.988 -11.119 1.00 50.91 112 ARG A N 1
ATOM 914 C CA . ARG A 1 112 ? 6.515 44.535 -11.237 1.00 50.91 112 ARG A CA 1
ATOM 915 C C . ARG A 1 112 ? 6.460 46.058 -11.437 1.00 50.91 112 ARG A C 1
ATOM 917 O O . ARG A 1 112 ? 5.873 46.527 -12.408 1.00 50.91 112 ARG A O 1
ATOM 924 N N . ALA A 1 113 ? 7.085 46.809 -10.531 1.00 53.12 113 ALA A N 1
ATOM 925 C CA . ALA A 1 113 ? 7.318 48.241 -10.681 1.00 53.12 113 ALA A CA 1
ATOM 926 C C . ALA A 1 113 ? 8.216 48.502 -11.903 1.00 53.12 113 ALA A C 1
ATOM 928 O O . ALA A 1 113 ? 9.262 47.865 -12.054 1.00 53.12 113 ALA A O 1
ATOM 929 N N . LYS A 1 114 ? 7.815 49.435 -12.772 1.00 52.44 114 LYS A N 1
ATOM 930 C CA . LYS A 1 114 ? 8.648 49.948 -13.864 1.00 52.44 114 LYS A CA 1
ATOM 931 C C . LYS A 1 114 ? 8.834 51.448 -13.651 1.00 52.44 114 LYS A C 1
ATOM 933 O O . LYS A 1 114 ? 7.873 52.207 -13.667 1.00 52.44 114 LYS A O 1
ATOM 938 N N . LYS A 1 115 ? 10.085 51.821 -13.392 1.00 46.16 115 LYS A N 1
ATOM 939 C CA . LYS A 1 115 ? 10.606 53.179 -13.216 1.00 46.16 115 LYS A CA 1
ATOM 940 C C . LYS A 1 115 ? 10.924 53.770 -14.599 1.00 46.16 115 LYS A C 1
ATOM 942 O O . LYS A 1 115 ? 11.590 53.095 -15.379 1.00 46.16 115 LYS A O 1
ATOM 947 N N . SER A 1 116 ? 10.443 54.978 -14.889 1.00 49.22 116 SER A N 1
ATOM 948 C CA . SER A 1 116 ? 10.882 55.934 -15.934 1.00 49.22 116 SER A CA 1
ATOM 949 C C . SER A 1 116 ? 9.893 57.108 -15.828 1.00 49.22 116 SER A C 1
ATOM 951 O O . SER A 1 116 ? 8.695 56.850 -15.819 1.00 49.22 116 SER A O 1
ATOM 953 N N . ARG A 1 117 ? 10.269 58.366 -15.611 1.00 47.66 117 ARG A N 1
ATOM 954 C CA . ARG A 1 117 ? 11.366 59.170 -16.150 1.00 47.66 117 ARG A CA 1
ATOM 955 C C . ARG A 1 117 ? 11.751 60.236 -15.126 1.00 47.66 117 ARG A C 1
ATOM 957 O O . ARG A 1 117 ? 10.837 60.661 -14.390 1.00 47.66 117 ARG A O 1
#

pLDDT: mean 71.39, std 16.16, range [38.56, 92.88]

Radius of gyration: 19.99 Å; chains: 1; bounding box: 36×74×32 Å

Secondary structure (DSSP, 8-state):
--------HHHHHHHHHTT--GGGEEE-SSEEEEEETTEEEEEEE-TTS-EEEEEEEEETTEEEEEEEEE---GGGHHHHHHHHHHHHHHHHT---------PPPP-----------

Foldseek 3Di:
DPPQPDDPPVLCVLCVVLVFHPVQWDGDPFWIWGDDDQWIKIWGADPVRWTKIFIWGQDPVGTDTPDIDTDPDDVCSSVVVVVSVVSVCVVVVVPPPPPPPPDDDPDPPDDDDDDDD